Protein AF-A0A8D5ZDY0-F1 (afdb_monomer)

Nearest PDB structures (foldseek):
  2w2w-assembly8_H  TM=3.218E-01  e=2.249E+00  Homo sapiens
  2w2w-assembly11_K  TM=3.187E-01  e=2.382E+00  Homo sapiens
  5xqi-assembly1_A  TM=1.595E-01  e=3.984E-01  Homo sapiens
  3r74-assembly1_B  TM=1.429E-01  e=3.368E+00  Burkholderia lata

Sequence (171 aa):
MKVEICTTTSREVGVKNKKNEIIYLKNNTIRKTYSSLWCFETKFSIEGNTLKFKGLSLELPFNNEDLNLLKALYFVLGRSSNEVLEYNNKKAIIHIDTQVKLLKLKDKPQINFTRFCGNYGLLLPQYCISSGEFAIYGPREEQVREAYSSLKDLVDEVGKVLLKLKEEGIE

Solvent-accessible surface area (backbone atoms only — not comparable to full-atom values): 9289 Å² total; per-residue (Å²): 85,68,42,30,44,29,30,29,76,85,74,44,69,24,30,47,48,99,84,61,33,32,42,28,73,57,93,94,36,86,45,75,42,75,62,59,73,47,72,46,80,49,88,38,30,41,57,89,55,27,43,35,46,84,56,35,36,31,78,35,89,51,96,44,68,69,59,29,45,50,51,51,45,36,46,51,69,16,67,43,51,68,45,62,34,28,25,66,88,66,48,16,42,34,42,31,62,40,34,49,74,70,65,85,81,66,96,77,74,68,77,44,79,34,42,59,38,54,96,41,80,45,98,58,70,25,26,24,38,58,48,100,48,32,25,32,33,17,86,40,60,68,46,32,53,51,45,51,52,41,49,50,55,48,46,52,49,30,50,53,50,53,51,56,38,44,76,73,74,47,136

Foldseek 3Di:
DFWKWFQFPVRFIFTADPVCWTWGDDPNDTDTDNGTPDMDTAQWDDDPQWIDAPQKIFGQPDPDPSSSRVVVVCVLLQNDAQTWIAGNHNQKIKTFHHRLLPDDADPDFDWDFAQDEQPDGHPHTFIWTHDVGMIMTHNDNVSSVVVSVRSVVSNVRSVVVNVVSVVVVHD

pLDDT: mean 95.33, std 4.32, range [58.47, 98.62]

Radius of gyration: 16.96 Å; Cα contacts (8 Å, |Δi|>4): 334; chains: 1; bounding box: 40×24×46 Å

Secondary structure (DSSP, 8-state):
-EEEEEEETTS-EEEE-TTS-EEEEETTEEEEES-EEEEEEEEEEEETTEEEETTEEEE---SSHHHHHHHHHHHHTT---SEEEEETTTTEEEEE-S-GGG----SS---EEEEEETTEEEEEEEEEEE-SSEEEEESSHHHHHHHHHHHHHHHHHHHHHHHHHHHTT--

Structure (mmCIF, N/CA/C/O backbone):
data_AF-A0A8D5ZDY0-F1
#
_entry.id   AF-A0A8D5ZDY0-F1
#
loop_
_atom_site.group_PDB
_atom_site.id
_atom_site.type_symbol
_atom_site.label_atom_id
_atom_site.label_alt_id
_atom_site.label_comp_id
_atom_site.label_asym_id
_atom_site.label_entity_id
_atom_site.label_seq_id
_atom_site.pdbx_PDB_ins_code
_atom_site.Cartn_x
_atom_site.Cartn_y
_atom_site.Cartn_z
_atom_site.occupancy
_atom_site.B_iso_or_equiv
_atom_site.auth_seq_id
_atom_site.auth_comp_id
_atom_site.auth_asym_id
_atom_site.auth_atom_id
_atom_site.pdbx_PDB_model_num
ATOM 1 N N . MET A 1 1 ? 5.017 -5.906 13.355 1.00 92.31 1 MET A N 1
ATOM 2 C CA . MET A 1 1 ? 3.645 -6.096 13.884 1.00 92.31 1 MET A CA 1
ATOM 3 C C . MET A 1 1 ? 2.706 -6.279 12.707 1.00 92.31 1 MET A C 1
ATOM 5 O O . MET A 1 1 ? 2.844 -5.534 11.748 1.00 92.31 1 MET A O 1
ATOM 9 N N . LYS A 1 2 ? 1.801 -7.258 12.735 1.00 96.19 2 LYS A N 1
ATOM 10 C CA . LYS A 1 2 ? 0.767 -7.395 11.700 1.00 96.19 2 LYS A CA 1
ATOM 11 C C . LYS A 1 2 ? -0.286 -6.298 11.839 1.00 96.19 2 LYS A C 1
ATOM 13 O O . LYS A 1 2 ? -0.569 -5.872 12.954 1.00 96.19 2 LYS A O 1
ATOM 18 N N . VAL A 1 3 ? -0.812 -5.803 10.722 1.00 96.50 3 VAL A N 1
ATOM 19 C CA . VAL A 1 3 ? -1.868 -4.784 10.749 1.00 96.50 3 VAL A CA 1
ATOM 20 C C . VAL A 1 3 ? -3.206 -5.481 10.968 1.00 96.50 3 VAL A C 1
ATOM 22 O O . VAL A 1 3 ? -3.676 -6.213 10.095 1.00 96.50 3 VAL A O 1
ATOM 25 N N . GLU A 1 4 ? -3.801 -5.241 12.132 1.00 97.56 4 GLU A N 1
ATOM 26 C CA . GLU A 1 4 ? -5.127 -5.727 12.513 1.00 97.56 4 GLU A CA 1
ATOM 27 C C . GLU A 1 4 ? -6.122 -4.562 12.440 1.00 97.56 4 GLU A C 1
ATOM 29 O O . GLU A 1 4 ? -5.931 -3.524 13.082 1.00 97.56 4 GLU A O 1
ATOM 34 N N . ILE A 1 5 ? -7.158 -4.728 11.619 1.00 97.38 5 ILE A N 1
ATOM 35 C CA . ILE A 1 5 ? -8.228 -3.750 11.422 1.00 97.38 5 ILE A CA 1
ATOM 36 C C . ILE A 1 5 ? -9.386 -4.148 12.324 1.00 97.38 5 ILE A C 1
ATOM 38 O O . ILE A 1 5 ? -9.799 -5.305 12.331 1.00 97.38 5 ILE A O 1
ATOM 42 N N . CYS A 1 6 ? -9.906 -3.186 13.074 1.00 96.38 6 CYS A N 1
ATOM 43 C CA . CYS A 1 6 ? -10.968 -3.401 14.041 1.00 96.38 6 CYS A CA 1
ATOM 44 C C . CYS A 1 6 ? -12.127 -2.445 13.801 1.00 96.38 6 CYS A C 1
ATOM 46 O O . CYS A 1 6 ? -11.928 -1.290 13.427 1.00 96.38 6 CYS A O 1
ATOM 48 N N . THR A 1 7 ? -13.328 -2.907 14.121 1.00 95.50 7 THR A N 1
ATOM 49 C CA . THR A 1 7 ? -14.513 -2.060 14.239 1.00 95.50 7 THR A CA 1
ATOM 50 C C . THR A 1 7 ? -14.802 -1.837 15.709 1.00 95.50 7 THR A C 1
ATOM 52 O O . THR A 1 7 ? -14.925 -2.795 16.475 1.00 95.50 7 THR A O 1
ATOM 55 N N . THR A 1 8 ? -14.907 -0.581 16.12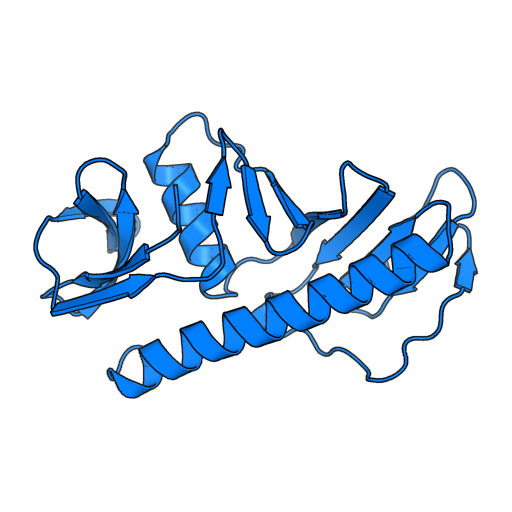6 1.00 94.44 8 THR A N 1
ATOM 56 C CA . THR A 1 8 ? -15.255 -0.233 17.506 1.00 94.44 8 THR A CA 1
ATOM 57 C C . THR A 1 8 ? -16.734 -0.504 17.790 1.00 94.44 8 THR A C 1
ATOM 59 O O . THR A 1 8 ? -17.553 -0.617 16.880 1.00 94.44 8 THR A O 1
ATOM 62 N N . THR A 1 9 ? -17.122 -0.544 19.065 1.00 91.62 9 THR A N 1
ATOM 63 C CA . THR A 1 9 ? -18.542 -0.627 19.470 1.00 91.62 9 THR A CA 1
ATOM 64 C C . THR A 1 9 ? -19.390 0.545 18.982 1.00 91.62 9 THR A C 1
ATOM 66 O O . THR A 1 9 ? -20.598 0.399 18.821 1.00 91.62 9 THR A O 1
ATOM 69 N N . SER A 1 10 ? -18.766 1.684 18.670 1.00 89.75 10 SER A N 1
ATOM 70 C CA . SER A 1 10 ? -19.418 2.825 18.024 1.00 89.75 10 SER A CA 1
ATOM 71 C C . SER A 1 10 ? -19.383 2.771 16.491 1.00 89.75 10 SER A C 1
ATOM 73 O O . SER A 1 10 ? -19.618 3.798 15.864 1.00 89.75 10 SER A O 1
ATOM 75 N N . ARG A 1 11 ? -19.078 1.606 15.900 1.00 90.56 11 ARG A N 1
ATOM 76 C CA . ARG A 1 11 ? -18.986 1.356 14.449 1.00 90.56 11 ARG A CA 1
ATOM 77 C C . ARG A 1 11 ? -17.955 2.208 13.701 1.00 90.56 11 ARG A C 1
ATOM 79 O O . ARG A 1 11 ? -18.095 2.450 12.510 1.00 90.56 11 ARG A O 1
ATOM 86 N N . GLU A 1 12 ? -16.899 2.632 14.386 1.00 93.81 12 GLU A N 1
ATOM 87 C CA . GLU A 1 12 ? -15.769 3.317 13.748 1.00 93.81 12 GLU A CA 1
ATOM 88 C C . GLU A 1 12 ? -14.713 2.288 13.336 1.00 93.81 12 GLU A C 1
ATOM 90 O O . GLU A 1 12 ? -14.444 1.349 14.090 1.00 93.81 12 GLU A O 1
ATOM 95 N N . VAL A 1 13 ? -14.069 2.484 12.186 1.00 96.06 13 VAL A N 1
ATOM 96 C CA . VAL A 1 13 ? -12.946 1.636 11.761 1.00 96.06 13 VAL A CA 1
ATOM 97 C C . VAL A 1 13 ? -11.644 2.175 12.341 1.00 96.06 13 VAL A C 1
ATOM 99 O O . VAL A 1 13 ? -11.323 3.357 12.210 1.00 96.06 13 VAL A O 1
ATOM 102 N N . GLY A 1 14 ? -10.876 1.290 12.963 1.00 97.25 14 GLY A N 1
ATOM 103 C CA . GLY A 1 14 ? -9.580 1.591 13.542 1.00 97.25 14 GLY A CA 1
ATOM 104 C C . GLY A 1 14 ? -8.546 0.510 13.272 1.00 97.25 14 GLY A C 1
ATOM 105 O O . GLY A 1 14 ? -8.820 -0.529 12.674 1.00 97.25 14 GLY A O 1
ATOM 106 N N . VAL A 1 15 ? -7.338 0.765 13.753 1.00 97.69 15 VAL A N 1
ATOM 107 C CA . VAL A 1 15 ? -6.198 -0.147 13.680 1.00 97.69 15 VAL A CA 1
ATOM 108 C C . VAL A 1 15 ? -5.692 -0.433 15.082 1.00 97.69 15 VAL A C 1
ATOM 110 O O . VAL A 1 15 ? -5.571 0.470 15.911 1.00 97.69 15 VAL A O 1
ATOM 113 N N . LYS A 1 1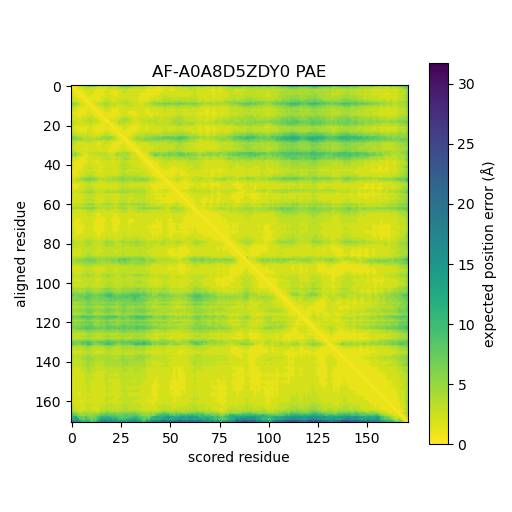6 ? -5.408 -1.698 15.362 1.00 97.19 16 LYS A N 1
ATOM 114 C CA . LYS A 1 16 ? -4.926 -2.117 16.674 1.00 97.19 16 LYS A CA 1
ATOM 115 C C . LYS A 1 16 ? -3.429 -1.852 16.813 1.00 97.19 16 LYS A C 1
ATOM 117 O O . LYS A 1 16 ? -2.643 -2.180 15.923 1.00 97.19 16 LYS A O 1
ATOM 122 N N . ASN A 1 17 ? -3.026 -1.262 17.933 1.00 95.12 17 ASN A N 1
ATOM 123 C CA . ASN A 1 17 ? -1.624 -1.044 18.275 1.00 95.12 17 ASN A CA 1
ATOM 124 C C . ASN A 1 17 ? -1.041 -2.233 19.069 1.00 95.12 17 ASN A C 1
ATOM 126 O O . ASN A 1 17 ? -1.743 -3.171 19.448 1.00 95.12 17 ASN A O 1
ATOM 130 N N . LYS A 1 18 ? 0.258 -2.169 19.393 1.00 92.62 18 LYS A N 1
ATOM 131 C CA . LYS A 1 18 ? 0.962 -3.209 20.175 1.00 92.62 18 LYS A CA 1
ATOM 132 C C . LYS A 1 18 ? 0.433 -3.390 21.605 1.00 92.62 18 LYS A C 1
ATOM 134 O O . LYS A 1 18 ? 0.724 -4.402 22.230 1.00 92.62 18 LYS A O 1
ATOM 139 N N . LYS A 1 19 ? -0.302 -2.406 22.132 1.00 93.81 19 LYS A N 1
ATOM 140 C CA . LYS A 1 19 ? -0.917 -2.417 23.469 1.00 93.81 19 LYS A CA 1
ATOM 141 C C . LYS A 1 19 ? -2.368 -2.912 23.443 1.00 93.81 19 LYS A C 1
ATOM 143 O O . LYS A 1 19 ? -3.051 -2.815 24.454 1.00 93.81 19 LYS A O 1
ATOM 148 N N . ASN A 1 20 ? -2.832 -3.447 22.310 1.00 93.62 20 ASN A N 1
ATOM 149 C CA . ASN A 1 20 ? -4.216 -3.865 22.073 1.00 93.62 20 ASN A CA 1
ATOM 150 C C . ASN A 1 20 ? -5.252 -2.725 22.120 1.00 93.62 20 ASN A C 1
ATOM 152 O O . ASN A 1 20 ? -6.446 -2.990 22.237 1.00 93.62 20 ASN A O 1
ATOM 156 N N . GLU A 1 21 ? -4.822 -1.469 21.983 1.00 96.69 21 GLU A N 1
ATOM 157 C CA . GLU A 1 21 ? -5.721 -0.330 21.792 1.00 96.69 21 GLU A CA 1
ATOM 158 C C . GLU A 1 21 ? -6.047 -0.168 20.309 1.00 96.69 21 GLU A C 1
ATOM 160 O O . GLU A 1 21 ? -5.170 -0.237 19.450 1.00 96.69 21 GLU A O 1
ATOM 165 N N . ILE A 1 22 ? -7.307 0.113 20.012 1.00 97.56 22 ILE A N 1
ATOM 166 C CA . ILE A 1 22 ? -7.799 0.455 18.684 1.00 97.56 22 ILE A CA 1
ATOM 167 C C . ILE A 1 22 ? -7.665 1.963 18.516 1.00 97.56 22 ILE A C 1
ATOM 169 O O . ILE A 1 22 ? -8.329 2.733 19.214 1.00 97.56 22 ILE A O 1
ATOM 173 N N . ILE A 1 23 ? -6.812 2.373 17.585 1.00 97.62 23 ILE A N 1
ATOM 174 C CA . ILE A 1 23 ? -6.603 3.763 17.189 1.00 97.62 23 ILE A CA 1
ATOM 175 C C . ILE A 1 23 ? -7.520 4.069 16.008 1.00 97.62 23 ILE A C 1
ATOM 177 O O . ILE A 1 23 ? -7.489 3.370 14.996 1.00 97.62 23 ILE A O 1
ATOM 181 N N . TYR A 1 24 ? -8.334 5.113 16.124 1.00 96.62 24 TYR A N 1
ATOM 182 C CA . TYR A 1 24 ? -9.263 5.533 15.075 1.00 96.62 24 TYR A CA 1
ATOM 183 C C . TYR A 1 24 ? -9.413 7.055 15.060 1.00 96.62 24 TYR A C 1
ATOM 185 O O . TYR A 1 24 ? -9.051 7.746 16.017 1.00 96.62 24 TYR A O 1
ATOM 193 N N . LEU A 1 25 ? -9.940 7.585 13.959 1.00 93.88 25 LEU A N 1
ATOM 194 C CA . LEU A 1 25 ? -10.279 8.999 13.836 1.00 93.88 25 LEU A CA 1
ATOM 195 C C . LEU A 1 25 ? -11.777 9.185 14.024 1.00 93.88 25 LEU A C 1
ATOM 197 O O . LEU A 1 25 ? -12.571 8.502 13.391 1.00 93.88 25 LEU A O 1
ATOM 201 N N . LYS A 1 26 ? -12.150 10.158 14.853 1.00 92.62 26 LYS A N 1
ATOM 202 C CA . LYS A 1 26 ? -13.531 10.620 14.991 1.00 92.62 26 LYS A CA 1
ATOM 203 C C . LYS A 1 26 ? -13.538 12.135 15.078 1.00 92.62 26 LYS A C 1
ATOM 205 O O . LYS A 1 26 ? -12.867 12.694 15.945 1.00 92.62 26 LYS A O 1
ATOM 210 N N . ASN A 1 27 ? -14.269 12.797 14.181 1.00 90.00 27 ASN A N 1
ATOM 211 C CA . ASN A 1 27 ? -14.312 14.262 14.079 1.00 90.00 27 ASN A CA 1
ATOM 212 C C . ASN A 1 27 ? -12.902 14.886 14.064 1.00 90.00 27 ASN A C 1
ATOM 214 O O . ASN A 1 27 ? -12.586 15.752 14.878 1.00 90.00 27 ASN A O 1
ATOM 218 N N . ASN A 1 28 ? -12.023 14.373 13.195 1.00 87.25 28 ASN A N 1
ATOM 219 C CA . ASN A 1 28 ? -10.621 14.799 13.051 1.00 87.25 28 ASN A CA 1
ATOM 220 C C . ASN A 1 28 ? -9.761 14.702 14.325 1.00 87.25 28 ASN A C 1
ATOM 222 O O . ASN A 1 28 ? -8.675 15.269 14.386 1.00 87.25 28 ASN A O 1
ATOM 226 N N . THR A 1 29 ? -10.220 13.967 15.337 1.00 94.00 29 THR A N 1
ATOM 227 C CA . THR A 1 29 ? -9.480 13.741 16.578 1.00 94.00 29 THR A CA 1
ATOM 228 C C . THR A 1 29 ? -9.087 12.275 16.678 1.00 94.00 29 THR A C 1
ATOM 230 O O . THR A 1 29 ? -9.917 11.389 16.457 1.00 94.00 29 THR A O 1
ATOM 233 N N . ILE A 1 30 ? -7.831 12.016 17.044 1.00 96.12 30 ILE A N 1
ATOM 234 C CA . ILE A 1 30 ? -7.351 10.661 17.328 1.00 96.12 30 ILE A CA 1
ATOM 235 C C . ILE A 1 30 ? -8.005 10.181 18.621 1.00 96.12 30 ILE A C 1
ATOM 237 O O . ILE A 1 30 ? -7.934 10.841 19.660 1.00 96.12 30 ILE A O 1
ATOM 241 N N . ARG A 1 31 ? -8.648 9.020 18.560 1.00 96.88 31 ARG A N 1
ATOM 242 C CA . ARG A 1 31 ? -9.264 8.353 19.703 1.00 96.88 31 ARG A CA 1
ATOM 243 C C . ARG A 1 31 ? -8.668 6.963 19.866 1.00 96.88 31 ARG A C 1
ATOM 245 O O . ARG A 1 31 ? -8.200 6.354 18.906 1.00 96.88 31 ARG A O 1
ATOM 252 N N . LYS A 1 32 ? -8.700 6.481 21.108 1.00 97.00 32 LYS A N 1
ATOM 253 C CA . LYS A 1 32 ? -8.250 5.144 21.493 1.00 97.00 32 LYS A CA 1
ATOM 254 C C . LYS A 1 32 ? -9.354 4.445 22.264 1.00 97.00 32 LYS A C 1
ATOM 256 O O . LYS A 1 32 ? -10.072 5.089 23.027 1.00 97.00 32 LYS A O 1
ATOM 261 N N . THR A 1 33 ? -9.504 3.147 22.057 1.00 96.75 33 THR A N 1
ATOM 262 C CA . THR A 1 33 ? -10.421 2.309 22.836 1.00 96.75 33 THR A CA 1
ATOM 263 C C . THR A 1 33 ? -9.921 0.873 22.875 1.00 96.75 33 THR A C 1
ATOM 265 O O . THR A 1 33 ? -9.198 0.452 21.981 1.00 96.75 33 THR A O 1
ATOM 268 N N . TYR A 1 34 ? -10.331 0.110 23.881 1.00 96.25 34 TYR A N 1
ATOM 269 C CA . TYR A 1 34 ? -10.122 -1.342 23.928 1.00 96.25 34 TYR A CA 1
ATOM 270 C C . TYR A 1 34 ? -11.347 -2.113 23.408 1.00 96.25 34 TYR A C 1
ATOM 272 O O . TYR A 1 34 ? -11.272 -3.312 23.153 1.00 96.25 34 TYR A O 1
ATOM 280 N N . SER A 1 35 ? -12.488 -1.436 23.242 1.00 93.81 35 SER A N 1
ATOM 281 C CA . SER A 1 35 ? -13.756 -2.064 22.869 1.00 93.81 35 SER A CA 1
ATOM 282 C C . SER A 1 35 ? -13.882 -2.219 21.352 1.00 93.81 35 SER A C 1
ATOM 284 O O . SER A 1 35 ? -14.060 -1.231 20.634 1.00 93.81 35 SER A O 1
ATOM 286 N N . SER A 1 36 ? -13.850 -3.465 20.879 1.00 94.06 36 SER A N 1
ATOM 287 C CA . SER A 1 36 ? -14.172 -3.855 19.501 1.00 94.06 36 SER A CA 1
ATOM 288 C C . SER A 1 36 ? -15.476 -4.645 19.442 1.00 94.06 36 SER A C 1
ATOM 290 O O . SER A 1 36 ? -15.833 -5.344 20.386 1.00 94.06 36 SER A O 1
ATOM 292 N N . LEU A 1 37 ? -16.173 -4.536 18.312 1.00 93.25 37 LEU A N 1
ATOM 293 C CA . LEU A 1 37 ? -17.164 -5.525 17.881 1.00 93.25 37 LEU A CA 1
ATOM 294 C C . LEU A 1 37 ? -16.466 -6.702 17.211 1.00 93.25 37 LEU A C 1
ATOM 296 O O . LEU A 1 37 ? -16.779 -7.855 17.479 1.00 93.25 37 LEU A O 1
ATOM 300 N N . TRP A 1 38 ? -15.511 -6.388 16.339 1.00 93.62 38 TRP A N 1
ATOM 301 C CA . TRP A 1 38 ? -14.808 -7.375 15.543 1.00 93.62 38 TRP A CA 1
ATOM 302 C C . TRP A 1 38 ? -13.445 -6.833 15.112 1.00 93.62 38 TRP A C 1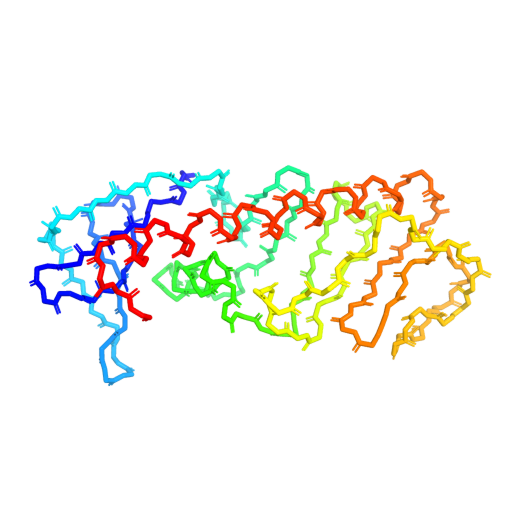
ATOM 304 O O . TRP A 1 38 ? -13.267 -5.617 14.977 1.00 93.62 38 TRP A O 1
ATOM 314 N N . CYS A 1 39 ? -12.500 -7.739 14.884 1.00 95.12 39 CYS A N 1
ATOM 315 C CA . CYS A 1 39 ? -11.185 -7.435 14.342 1.00 95.12 39 CYS A CA 1
ATOM 316 C C . CYS A 1 39 ? -10.731 -8.543 13.391 1.00 95.12 39 CYS A C 1
ATOM 318 O O . CYS A 1 39 ? -11.069 -9.712 13.580 1.00 95.12 39 CYS A O 1
ATOM 320 N N . PHE A 1 40 ? -9.901 -8.188 12.414 1.00 95.88 40 PHE A N 1
ATOM 321 C CA . PHE A 1 40 ? -9.225 -9.147 11.553 1.00 95.88 40 PHE A CA 1
ATOM 322 C C . PHE A 1 40 ? -7.814 -8.717 11.208 1.00 95.88 40 PHE A C 1
ATOM 324 O O . PHE A 1 40 ? -7.516 -7.541 10.996 1.00 95.88 40 PHE A O 1
ATOM 331 N N . GLU A 1 41 ? -6.952 -9.717 11.082 1.00 96.50 41 GLU A N 1
ATOM 332 C CA . GLU A 1 41 ? -5.604 -9.528 10.582 1.00 96.50 41 GLU A CA 1
ATOM 333 C C . GLU A 1 41 ? -5.609 -9.377 9.053 1.00 96.50 41 GLU A C 1
ATOM 335 O O . GLU A 1 41 ? -6.306 -10.094 8.326 1.00 96.50 41 GLU A O 1
ATOM 340 N N . THR A 1 42 ? -4.804 -8.437 8.565 1.00 96.88 42 THR A N 1
ATOM 341 C CA . THR A 1 42 ? -4.523 -8.247 7.140 1.00 96.88 42 THR A CA 1
ATOM 342 C C . THR A 1 42 ? -3.150 -8.813 6.791 1.00 96.88 42 THR A C 1
ATOM 344 O O . THR A 1 42 ? -2.307 -9.052 7.658 1.00 96.88 42 THR A O 1
ATOM 347 N N . LYS A 1 43 ? -2.851 -8.985 5.501 1.00 97.25 43 LYS A N 1
ATOM 348 C CA . LYS A 1 43 ? -1.504 -9.427 5.101 1.00 97.25 43 LYS A CA 1
ATOM 349 C C . LYS A 1 43 ? -0.409 -8.375 5.291 1.00 97.25 43 LYS A C 1
ATOM 351 O O . LYS A 1 43 ? 0.768 -8.728 5.186 1.00 97.25 43 LYS A O 1
ATOM 356 N N . PHE A 1 44 ? -0.769 -7.130 5.589 1.00 98.06 44 PHE A N 1
ATOM 357 C CA . PHE A 1 44 ? 0.180 -6.048 5.814 1.00 98.06 44 PHE A CA 1
ATOM 358 C C . PHE A 1 44 ? 0.897 -6.194 7.163 1.00 98.06 44 PHE A C 1
ATOM 360 O O . PHE A 1 44 ? 0.335 -6.667 8.155 1.00 98.06 44 PHE A O 1
ATOM 367 N N . SER A 1 45 ? 2.151 -5.757 7.221 1.00 97.50 45 SER A N 1
ATOM 368 C CA . SER A 1 45 ? 2.914 -5.648 8.467 1.00 97.50 45 SER A CA 1
ATOM 369 C C . SER A 1 45 ? 3.605 -4.298 8.577 1.00 97.50 45 SER A C 1
ATOM 371 O O . SER A 1 45 ? 3.946 -3.680 7.581 1.00 97.50 45 SER A O 1
ATOM 373 N N . ILE A 1 46 ? 3.823 -3.837 9.803 1.00 96.81 46 ILE A N 1
ATOM 374 C CA . ILE A 1 46 ? 4.619 -2.653 10.112 1.00 96.81 46 ILE A CA 1
ATOM 375 C C . ILE A 1 46 ? 5.923 -3.101 10.770 1.00 96.81 46 ILE A C 1
ATOM 377 O O . ILE A 1 46 ? 5.909 -3.817 11.781 1.00 96.81 46 ILE A O 1
ATOM 381 N N . GLU A 1 47 ? 7.038 -2.662 10.199 1.00 94.50 47 GLU A N 1
ATOM 382 C CA . GLU A 1 47 ? 8.404 -2.884 10.671 1.00 94.50 47 GLU A CA 1
ATOM 383 C C . GLU A 1 47 ? 9.102 -1.528 10.783 1.00 94.50 47 GLU A C 1
ATOM 385 O O . GLU A 1 47 ? 9.296 -0.839 9.783 1.00 94.50 47 GLU A O 1
ATOM 390 N N . GLY A 1 48 ? 9.430 -1.107 12.010 1.00 90.50 48 GLY A N 1
ATOM 391 C CA . GLY A 1 48 ? 9.890 0.261 12.261 1.00 90.50 48 GLY A CA 1
ATOM 392 C C . GLY A 1 48 ? 8.872 1.289 11.753 1.00 90.50 48 GLY A C 1
ATOM 393 O O . GLY A 1 48 ? 7.696 1.218 12.104 1.00 90.50 48 GLY A O 1
ATOM 394 N N . ASN A 1 49 ? 9.331 2.192 10.886 1.00 93.75 49 ASN A N 1
ATOM 395 C CA . ASN A 1 49 ? 8.527 3.231 10.234 1.00 93.75 49 ASN A CA 1
ATOM 396 C C . ASN A 1 49 ? 8.143 2.844 8.797 1.00 93.75 49 ASN A C 1
ATOM 398 O O . ASN A 1 49 ? 8.111 3.681 7.898 1.00 93.75 49 ASN A O 1
ATOM 402 N N . THR A 1 50 ? 7.905 1.560 8.535 1.00 97.12 50 THR A N 1
ATOM 403 C CA . THR A 1 50 ? 7.588 1.081 7.188 1.00 97.12 50 THR A CA 1
ATOM 404 C C . THR A 1 50 ? 6.433 0.094 7.213 1.00 97.12 50 THR A C 1
ATOM 406 O O . THR A 1 50 ? 6.473 -0.904 7.933 1.00 97.12 50 THR A O 1
ATOM 409 N N . LEU A 1 51 ? 5.421 0.347 6.386 1.00 98.12 51 LEU A N 1
ATOM 410 C CA . LEU A 1 51 ? 4.370 -0.612 6.063 1.00 98.12 51 LEU A CA 1
ATOM 411 C C . LEU A 1 51 ? 4.862 -1.528 4.935 1.00 98.12 51 LEU A C 1
ATOM 413 O O . LEU A 1 51 ? 5.355 -1.050 3.917 1.00 98.12 51 LEU A O 1
ATOM 417 N N . LYS A 1 52 ? 4.739 -2.840 5.113 1.00 98.25 52 LYS A N 1
ATOM 418 C CA . LYS A 1 52 ? 5.259 -3.887 4.231 1.00 98.25 52 LYS A CA 1
ATOM 419 C C . LYS A 1 52 ? 4.127 -4.753 3.679 1.00 98.25 52 LYS A C 1
ATOM 421 O O . LYS A 1 52 ? 3.207 -5.127 4.410 1.00 98.25 52 LYS A O 1
ATOM 426 N N . PHE A 1 53 ? 4.237 -5.123 2.404 1.00 98.06 53 PHE A N 1
ATOM 427 C CA . PHE A 1 53 ? 3.362 -6.094 1.740 1.00 98.06 53 PHE A CA 1
ATOM 428 C C . PHE A 1 53 ? 4.062 -6.731 0.531 1.00 98.06 53 PHE A C 1
ATOM 430 O O . PHE A 1 53 ? 4.391 -6.025 -0.411 1.00 98.06 53 PHE A O 1
ATOM 437 N N . LYS A 1 54 ? 4.285 -8.055 0.529 1.00 94.38 54 LYS A N 1
ATOM 438 C CA . LYS A 1 54 ? 4.866 -8.818 -0.607 1.00 94.38 54 LYS A CA 1
ATOM 439 C C . LYS A 1 54 ? 6.006 -8.093 -1.364 1.00 94.38 54 LYS A C 1
ATOM 441 O O . LYS A 1 54 ? 5.954 -7.908 -2.580 1.00 94.38 54 LYS A O 1
ATOM 446 N N . GLY A 1 55 ? 7.029 -7.653 -0.630 1.00 95.81 55 GLY A N 1
ATOM 447 C CA . GLY A 1 55 ? 8.196 -6.946 -1.180 1.00 95.81 55 GLY A CA 1
ATOM 448 C C . GLY A 1 55 ? 8.001 -5.443 -1.414 1.00 95.81 55 GLY A C 1
ATOM 449 O O . GLY A 1 55 ? 8.984 -4.740 -1.629 1.00 95.81 55 GLY A O 1
ATOM 450 N N . LEU A 1 56 ? 6.773 -4.930 -1.319 1.00 98.25 56 LEU A N 1
ATOM 451 C CA . LEU A 1 56 ? 6.476 -3.500 -1.309 1.00 98.25 56 LEU A CA 1
ATOM 452 C C . LEU A 1 56 ? 6.696 -2.915 0.084 1.00 98.25 56 LEU A C 1
ATOM 454 O O . LEU A 1 56 ? 6.330 -3.524 1.094 1.00 98.25 56 LEU A O 1
ATOM 458 N N . SER A 1 57 ? 7.260 -1.713 0.122 1.00 98.12 57 SER A N 1
ATOM 459 C CA . SER A 1 57 ? 7.364 -0.877 1.314 1.00 98.12 57 SER A CA 1
ATOM 460 C C . SER A 1 57 ? 6.793 0.506 1.073 1.00 98.12 57 SER A C 1
ATOM 462 O O . SER A 1 57 ? 7.098 1.122 0.058 1.00 98.12 57 SER A O 1
ATOM 464 N N . LEU A 1 58 ? 6.049 0.999 2.056 1.00 98.06 58 LEU A N 1
ATOM 465 C CA . LEU A 1 58 ? 5.621 2.384 2.177 1.00 98.06 58 LEU A CA 1
ATOM 466 C C . LEU A 1 58 ? 6.227 2.989 3.442 1.00 98.06 58 LEU A C 1
ATOM 468 O O . LEU A 1 58 ? 6.082 2.424 4.529 1.00 98.06 58 LEU A O 1
ATOM 472 N N . GLU A 1 59 ? 6.867 4.146 3.317 1.00 97.12 59 GLU A N 1
ATOM 473 C CA . GLU A 1 59 ? 7.360 4.895 4.469 1.00 97.12 59 GLU A CA 1
ATOM 474 C C . GLU A 1 59 ? 6.199 5.506 5.272 1.00 97.12 59 GLU A C 1
ATOM 476 O O . GLU A 1 59 ? 5.243 6.070 4.729 1.00 97.12 59 GLU A O 1
ATOM 481 N N . LEU A 1 60 ? 6.295 5.384 6.593 1.00 96.81 60 LEU A N 1
ATOM 482 C CA . LEU A 1 60 ? 5.391 5.971 7.569 1.00 96.81 60 LEU A CA 1
ATOM 483 C C . LEU A 1 60 ? 6.146 7.133 8.241 1.00 96.81 60 LEU A C 1
ATOM 485 O O . LEU A 1 60 ? 6.921 6.907 9.170 1.00 96.81 60 LEU A O 1
ATOM 489 N N . PRO A 1 61 ? 5.993 8.369 7.732 1.00 94.88 61 PRO A N 1
ATOM 490 C CA . PRO A 1 61 ? 6.960 9.443 7.958 1.00 94.88 61 PRO A CA 1
ATOM 491 C C . PRO A 1 61 ? 6.768 10.176 9.291 1.00 94.88 61 PRO A C 1
ATOM 493 O O . PRO A 1 61 ? 7.502 11.115 9.593 1.00 94.88 61 PRO A O 1
ATOM 496 N N . PHE A 1 62 ? 5.754 9.824 10.082 1.00 94.19 62 PHE A N 1
ATOM 497 C CA . PHE A 1 62 ? 5.455 10.555 11.303 1.00 94.19 62 PHE A CA 1
ATOM 498 C C . PHE A 1 62 ? 6.328 10.054 12.454 1.00 94.19 62 PHE A C 1
ATOM 500 O O . PHE A 1 62 ? 6.504 8.858 12.657 1.00 94.19 62 PHE A O 1
ATOM 507 N N . ASN A 1 63 ? 6.803 10.977 13.289 1.00 92.06 63 ASN A N 1
ATOM 508 C CA . ASN A 1 63 ? 7.464 10.621 14.552 1.00 92.06 63 ASN A CA 1
ATOM 509 C C . ASN A 1 63 ? 6.477 10.054 15.592 1.00 92.06 63 ASN A C 1
ATOM 511 O O . ASN A 1 63 ? 6.884 9.526 16.622 1.00 92.06 63 ASN A O 1
ATOM 515 N N . ASN A 1 64 ? 5.172 10.194 15.344 1.00 94.19 64 ASN A N 1
ATOM 516 C CA . ASN A 1 64 ? 4.107 9.721 16.215 1.00 94.19 64 ASN A CA 1
ATOM 517 C C . ASN A 1 64 ? 3.582 8.359 15.726 1.00 94.19 64 ASN A C 1
ATOM 519 O O . ASN A 1 64 ? 3.095 8.244 14.599 1.00 94.19 64 ASN A O 1
ATOM 523 N N . GLU A 1 65 ? 3.646 7.344 16.594 1.00 93.25 65 GLU A N 1
ATOM 524 C CA . GLU A 1 65 ? 3.212 5.974 16.282 1.00 93.25 65 GLU A CA 1
ATOM 525 C C . GLU A 1 65 ? 1.720 5.897 15.917 1.00 93.25 65 GLU A C 1
ATOM 527 O O . GLU A 1 65 ? 1.370 5.210 14.961 1.00 93.25 65 GLU A O 1
ATOM 532 N N . ASP A 1 66 ? 0.844 6.642 16.601 1.00 95.06 66 ASP A N 1
ATOM 533 C CA . ASP A 1 66 ? -0.594 6.647 16.304 1.00 95.06 66 ASP A CA 1
ATOM 534 C C . ASP A 1 66 ? -0.877 7.234 14.913 1.00 95.06 66 ASP A C 1
ATOM 536 O O . ASP A 1 66 ? -1.715 6.709 14.182 1.00 95.06 66 ASP A O 1
ATOM 540 N N . LEU A 1 67 ? -0.158 8.290 14.509 1.00 95.56 67 LEU A N 1
ATOM 541 C CA . LEU A 1 67 ? -0.277 8.859 13.160 1.00 95.56 67 LEU A CA 1
ATOM 542 C C . LEU A 1 67 ? 0.218 7.887 12.085 1.00 95.56 67 LEU A C 1
ATOM 544 O O . LEU A 1 67 ? -0.419 7.760 11.041 1.00 95.56 67 LEU A O 1
ATOM 548 N N . ASN A 1 68 ? 1.312 7.166 12.339 1.00 96.31 68 ASN A N 1
ATOM 549 C CA . ASN A 1 68 ? 1.796 6.126 11.429 1.00 96.31 68 ASN A CA 1
ATOM 550 C C . ASN A 1 68 ? 0.804 4.969 11.298 1.00 96.31 68 ASN A C 1
ATOM 552 O O . ASN A 1 68 ? 0.567 4.486 10.190 1.00 96.31 68 ASN A O 1
ATOM 556 N N . LEU A 1 69 ? 0.185 4.556 12.405 1.00 96.75 69 LEU A N 1
ATOM 557 C CA . LEU A 1 69 ? -0.872 3.550 12.398 1.00 96.75 69 LEU A CA 1
ATOM 558 C C . LEU A 1 69 ? -2.092 4.036 11.610 1.00 96.75 69 LEU A C 1
ATOM 560 O O . LEU A 1 69 ? -2.602 3.298 10.771 1.00 96.75 69 LEU A O 1
ATOM 564 N N . LEU A 1 70 ? -2.523 5.284 11.800 1.00 96.62 70 LEU A N 1
ATOM 565 C CA . LEU A 1 70 ? -3.617 5.867 11.022 1.00 96.62 70 LEU A CA 1
ATOM 566 C C . LEU A 1 70 ? -3.273 5.982 9.532 1.00 96.62 70 LEU A C 1
ATOM 568 O O . LEU A 1 70 ? -4.116 5.662 8.699 1.00 96.62 70 LEU A O 1
ATOM 572 N N . LYS A 1 71 ? -2.040 6.356 9.166 1.00 96.62 71 LYS A N 1
ATOM 573 C CA . LYS A 1 71 ? -1.599 6.317 7.762 1.00 96.62 71 LYS A CA 1
ATOM 574 C C . LYS A 1 71 ? -1.688 4.898 7.199 1.00 96.62 71 LYS A C 1
ATOM 576 O O . LYS A 1 71 ? -2.244 4.709 6.119 1.00 96.62 71 LYS A O 1
ATOM 581 N N . ALA A 1 72 ? -1.199 3.902 7.939 1.00 97.69 72 ALA A N 1
ATOM 582 C CA . ALA A 1 72 ? -1.292 2.503 7.531 1.00 97.69 72 ALA A CA 1
ATOM 583 C C . ALA A 1 72 ? -2.751 2.053 7.366 1.00 97.69 72 ALA A C 1
ATOM 585 O O . ALA A 1 72 ? -3.082 1.431 6.361 1.00 97.69 72 ALA A O 1
ATOM 586 N N . LEU A 1 73 ? -3.637 2.427 8.294 1.00 97.38 73 LEU A N 1
ATOM 587 C CA . LEU A 1 73 ? -5.075 2.183 8.195 1.00 97.38 73 LEU A CA 1
ATOM 588 C C . LEU A 1 73 ? -5.647 2.772 6.899 1.00 97.38 73 LEU A C 1
ATOM 590 O O . LEU A 1 73 ? -6.276 2.057 6.128 1.00 97.38 73 LEU A O 1
ATOM 594 N N . TYR A 1 74 ? -5.399 4.052 6.620 1.00 96.56 74 TYR A N 1
ATOM 595 C CA . TYR A 1 74 ? -5.910 4.715 5.416 1.00 96.56 74 TYR A CA 1
ATOM 596 C C . TYR A 1 74 ? -5.398 4.069 4.128 1.00 96.56 74 TYR A C 1
ATOM 598 O O . TYR A 1 74 ? -6.158 3.943 3.166 1.00 96.56 74 TYR A O 1
ATOM 606 N N . PHE A 1 75 ? -4.141 3.627 4.123 1.00 97.94 75 PHE A N 1
ATOM 607 C CA . PHE A 1 75 ? -3.559 2.904 3.000 1.00 97.94 75 PHE A CA 1
ATOM 608 C C . PHE A 1 75 ? -4.216 1.536 2.788 1.00 97.94 75 PHE A C 1
ATOM 610 O O . PHE A 1 75 ? -4.612 1.201 1.675 1.00 97.94 75 PHE A O 1
ATOM 617 N N . VAL A 1 76 ? -4.413 0.770 3.863 1.00 97.44 76 VAL A N 1
ATOM 618 C CA . VAL A 1 76 ? -5.046 -0.559 3.828 1.00 97.44 76 VAL A CA 1
ATOM 619 C C . VAL A 1 76 ? -6.535 -0.485 3.463 1.00 97.44 76 VAL A C 1
ATOM 621 O O . VAL A 1 76 ? -7.048 -1.377 2.795 1.00 97.44 76 VAL A O 1
ATOM 624 N N . LEU A 1 77 ? -7.218 0.608 3.816 1.00 96.56 77 LEU A N 1
ATOM 625 C CA . LEU A 1 77 ? -8.573 0.930 3.341 1.00 96.56 77 LEU A CA 1
ATOM 626 C C . LEU A 1 77 ? -8.595 1.474 1.900 1.00 96.56 77 LEU A C 1
ATOM 628 O O . LEU A 1 77 ? -9.648 1.852 1.383 1.00 96.56 77 LEU A O 1
ATOM 632 N N . GLY A 1 78 ? -7.430 1.592 1.267 1.00 96.62 78 GLY A N 1
ATOM 633 C CA . GLY A 1 78 ? -7.249 2.124 -0.073 1.00 96.62 78 GLY A CA 1
ATOM 634 C C . GLY A 1 78 ? -7.694 3.572 -0.255 1.00 96.62 78 GLY A C 1
ATOM 635 O O . GLY A 1 78 ? -8.019 3.961 -1.372 1.00 96.62 78 GLY A O 1
ATOM 636 N N . ARG A 1 79 ? -7.744 4.361 0.826 1.00 95.75 79 ARG A N 1
ATOM 637 C CA . ARG A 1 79 ? -8.164 5.774 0.834 1.00 95.75 79 ARG A CA 1
ATOM 638 C C . ARG A 1 79 ? -6.996 6.742 0.597 1.00 95.75 79 ARG A C 1
ATOM 640 O O . ARG A 1 79 ? -7.239 7.911 0.316 1.00 95.75 79 ARG A O 1
ATOM 647 N N . SER A 1 80 ? -5.752 6.276 0.710 1.00 93.50 80 SER A N 1
ATOM 648 C CA . SER A 1 80 ? -4.539 7.065 0.459 1.00 93.50 80 SER A CA 1
ATOM 649 C C . SER A 1 80 ? -4.287 7.291 -1.034 1.00 93.50 80 SER A C 1
ATOM 651 O O . SER A 1 80 ? -4.450 6.361 -1.825 1.00 93.50 80 SER A O 1
ATOM 653 N N . SER A 1 81 ? -3.814 8.485 -1.389 1.00 94.69 81 SER A N 1
ATOM 654 C CA . SER A 1 81 ? -3.407 8.896 -2.741 1.00 94.69 81 SER A CA 1
ATOM 655 C C . SER A 1 81 ? -2.051 9.602 -2.706 1.00 94.69 81 SER A C 1
ATOM 657 O O . SER A 1 81 ? -1.660 10.100 -1.650 1.00 94.69 81 SER A O 1
ATOM 659 N N . ASN A 1 82 ? -1.386 9.726 -3.856 1.00 95.94 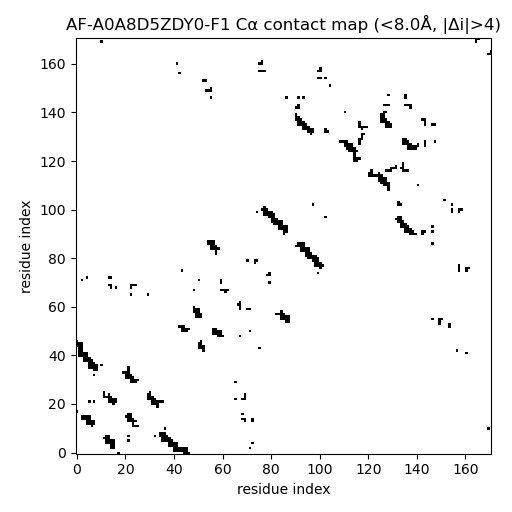82 ASN A N 1
ATOM 660 C CA . ASN A 1 82 ? -0.034 10.290 -3.988 1.00 95.94 82 ASN A CA 1
ATOM 661 C C . ASN A 1 82 ? 1.000 9.543 -3.133 1.00 95.94 82 ASN A C 1
ATOM 663 O O . ASN A 1 82 ? 1.837 10.149 -2.464 1.00 95.94 82 ASN A O 1
ATOM 667 N N . GLU A 1 83 ? 0.908 8.216 -3.116 1.00 97.44 83 GLU A N 1
ATOM 668 C CA . GLU A 1 83 ? 1.809 7.373 -2.335 1.00 97.44 83 GLU A CA 1
ATOM 669 C C . GLU A 1 83 ? 2.966 6.872 -3.196 1.00 97.44 83 GLU A C 1
ATOM 671 O O . GLU A 1 83 ? 2.800 6.551 -4.375 1.00 97.44 83 GLU A O 1
ATOM 676 N N . VAL A 1 84 ? 4.140 6.760 -2.576 1.00 97.81 84 VAL A N 1
ATOM 677 C CA . VAL A 1 84 ? 5.339 6.204 -3.204 1.00 97.81 84 VAL A CA 1
ATOM 678 C C . VAL A 1 84 ? 5.697 4.907 -2.499 1.00 97.81 84 VAL A C 1
ATOM 680 O O . VAL A 1 84 ? 5.973 4.896 -1.299 1.00 97.81 84 VAL A O 1
ATOM 683 N N . LEU A 1 85 ? 5.692 3.809 -3.249 1.00 98.19 85 LEU A N 1
ATOM 684 C CA . LEU A 1 85 ? 6.115 2.500 -2.774 1.00 98.19 85 LEU A CA 1
ATOM 685 C C . LEU A 1 85 ? 7.467 2.134 -3.369 1.00 98.19 85 LEU A C 1
ATOM 687 O O . LEU A 1 85 ? 7.766 2.397 -4.535 1.00 98.19 85 LEU A O 1
ATOM 691 N N . GLU A 1 86 ? 8.256 1.429 -2.577 1.00 98.19 86 GLU A N 1
ATOM 692 C CA . GLU A 1 86 ? 9.497 0.813 -3.022 1.00 98.19 86 GLU A CA 1
ATOM 693 C C . GLU A 1 86 ? 9.309 -0.691 -3.132 1.00 98.19 86 GLU A C 1
ATOM 695 O O . GLU A 1 86 ? 8.828 -1.323 -2.192 1.00 98.19 86 GLU A O 1
ATOM 700 N N . TYR A 1 87 ? 9.749 -1.281 -4.239 1.00 98.31 87 TYR A N 1
ATOM 701 C CA . TYR A 1 87 ? 9.815 -2.729 -4.389 1.00 98.31 87 TYR A CA 1
ATOM 702 C C . TYR A 1 87 ? 11.223 -3.241 -4.070 1.00 98.31 87 TYR A C 1
ATOM 704 O O . TYR A 1 87 ? 12.206 -2.780 -4.659 1.00 98.31 87 TYR A O 1
ATOM 712 N N . ASN A 1 88 ? 11.315 -4.206 -3.150 1.00 95.50 88 ASN A N 1
ATOM 713 C CA . ASN A 1 88 ? 12.520 -4.957 -2.789 1.00 95.50 88 ASN A CA 1
ATOM 714 C C . ASN A 1 88 ? 13.777 -4.078 -2.642 1.00 95.50 88 ASN A C 1
ATOM 716 O O . ASN A 1 88 ? 14.787 -4.316 -3.306 1.00 95.50 88 ASN A O 1
ATOM 720 N N . ASN A 1 89 ? 13.707 -3.076 -1.756 1.00 91.25 89 ASN A N 1
ATOM 721 C CA . ASN A 1 89 ? 14.772 -2.101 -1.480 1.00 91.25 89 ASN A CA 1
ATOM 722 C C . ASN A 1 89 ? 15.157 -1.272 -2.720 1.00 91.25 89 ASN A C 1
ATOM 724 O O . ASN A 1 89 ? 16.304 -1.300 -3.165 1.00 91.25 89 ASN A O 1
ATOM 728 N N . LYS A 1 90 ? 14.189 -0.532 -3.279 1.00 92.38 90 LYS A N 1
ATOM 729 C CA . LYS A 1 90 ? 14.368 0.390 -4.423 1.00 92.38 90 LYS A CA 1
ATOM 730 C C . LYS A 1 90 ? 14.806 -0.266 -5.738 1.00 92.38 90 LYS A C 1
ATOM 732 O O . LYS A 1 90 ? 15.317 0.417 -6.624 1.00 92.38 90 LYS A O 1
ATOM 737 N N . LYS A 1 91 ? 14.573 -1.572 -5.915 1.00 95.69 91 LYS A N 1
ATOM 738 C CA . LYS A 1 91 ? 14.739 -2.231 -7.225 1.00 95.69 91 LYS A CA 1
ATOM 739 C C . LYS A 1 91 ? 13.745 -1.698 -8.256 1.00 95.69 91 LYS A C 1
ATOM 741 O O . LYS A 1 91 ? 14.062 -1.635 -9.436 1.00 95.69 91 LYS A O 1
ATOM 746 N N . ALA A 1 92 ? 12.563 -1.293 -7.810 1.00 98.12 92 ALA A N 1
ATOM 747 C CA . ALA A 1 92 ? 11.645 -0.474 -8.585 1.00 98.12 92 ALA A CA 1
ATOM 748 C C . ALA A 1 92 ? 10.934 0.507 -7.651 1.00 98.12 92 ALA A C 1
ATOM 750 O O . ALA A 1 92 ? 10.810 0.254 -6.449 1.00 98.12 92 ALA A O 1
ATOM 751 N N . ILE A 1 93 ? 10.476 1.617 -8.216 1.00 98.31 93 ILE A N 1
ATOM 752 C CA . ILE A 1 93 ? 9.668 2.623 -7.534 1.00 98.31 93 ILE A CA 1
ATOM 753 C C . ILE A 1 93 ? 8.283 2.611 -8.161 1.00 98.31 93 ILE A C 1
ATOM 755 O O . ILE A 1 93 ? 8.159 2.528 -9.382 1.00 98.31 93 ILE A O 1
ATOM 759 N N . ILE A 1 94 ? 7.258 2.683 -7.321 1.00 98.50 94 ILE A N 1
ATOM 760 C CA . ILE A 1 94 ? 5.857 2.757 -7.717 1.00 98.50 94 ILE A CA 1
ATOM 761 C C . ILE A 1 94 ? 5.304 4.067 -7.177 1.00 98.50 94 ILE A C 1
ATOM 763 O O . ILE A 1 94 ? 5.283 4.273 -5.969 1.00 98.50 94 ILE A O 1
ATOM 767 N N . HIS A 1 95 ? 4.820 4.924 -8.058 1.00 98.19 95 HIS A N 1
ATOM 768 C CA . HIS A 1 95 ? 4.002 6.073 -7.698 1.00 98.19 95 HIS A CA 1
ATOM 769 C C . HIS A 1 95 ? 2.538 5.742 -7.925 1.00 98.19 95 HIS A C 1
ATOM 771 O O . HIS A 1 95 ? 2.193 5.176 -8.962 1.00 98.19 95 HIS A O 1
ATOM 777 N N . ILE A 1 96 ? 1.694 6.092 -6.963 1.00 97.56 96 ILE A N 1
ATOM 778 C CA . ILE A 1 96 ? 0.246 5.911 -7.003 1.00 97.56 96 ILE A CA 1
ATOM 779 C C . ILE A 1 96 ? -0.392 7.293 -6.858 1.00 97.56 96 ILE A C 1
ATOM 781 O O . ILE A 1 96 ? -0.417 7.844 -5.760 1.00 97.56 96 ILE A O 1
ATOM 785 N N . ASP A 1 97 ? -0.930 7.831 -7.950 1.00 96.06 97 ASP A N 1
ATOM 786 C CA . ASP A 1 97 ? -1.473 9.197 -8.012 1.00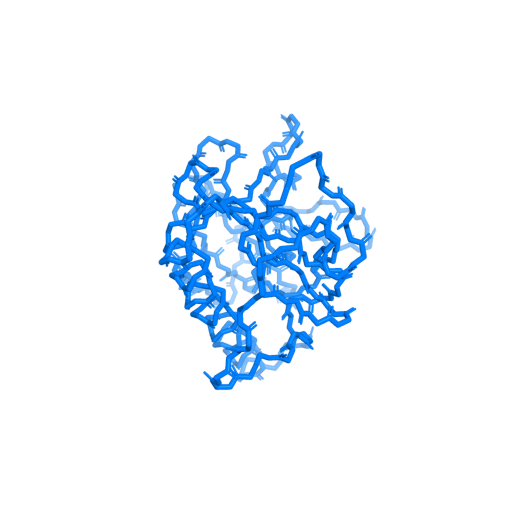 96.06 97 ASP A CA 1
ATOM 787 C C . ASP A 1 97 ? -2.910 9.271 -7.480 1.00 96.06 97 ASP A C 1
ATOM 789 O O . ASP A 1 97 ? -3.347 10.278 -6.926 1.00 96.06 97 ASP A O 1
ATOM 793 N N . THR A 1 98 ? -3.659 8.178 -7.618 1.00 96.50 98 THR A N 1
ATOM 794 C CA . THR A 1 98 ? -5.059 8.075 -7.182 1.00 96.50 98 THR A CA 1
ATOM 795 C C . THR A 1 98 ? -5.205 7.292 -5.876 1.00 96.50 98 THR A C 1
ATOM 797 O O . THR A 1 98 ? -4.236 6.815 -5.296 1.00 96.50 98 THR A O 1
ATOM 800 N N . GLN A 1 99 ? -6.432 7.142 -5.384 1.00 97.56 99 GLN A N 1
ATOM 801 C CA . GLN A 1 99 ? -6.713 6.244 -4.268 1.00 97.56 99 GLN A CA 1
ATOM 802 C C . GLN A 1 99 ? -6.440 4.789 -4.665 1.00 97.56 99 GLN A C 1
ATOM 804 O O . GLN A 1 99 ? -6.926 4.341 -5.701 1.00 97.56 99 GLN A O 1
ATOM 809 N N . VAL A 1 100 ? -5.733 4.023 -3.828 1.00 96.44 100 VAL A N 1
ATOM 810 C CA . VAL A 1 100 ? -5.367 2.619 -4.131 1.00 96.44 100 VAL A CA 1
ATOM 811 C C . VAL A 1 100 ? -6.586 1.775 -4.526 1.00 96.44 100 VAL A C 1
ATOM 813 O O . VAL A 1 100 ? -6.507 0.989 -5.466 1.00 96.44 100 VAL A O 1
ATOM 816 N N . LYS A 1 101 ? -7.739 1.977 -3.871 1.00 95.38 101 LYS A N 1
ATOM 817 C CA . LYS A 1 101 ? -8.984 1.250 -4.187 1.00 95.38 101 LYS A CA 1
ATOM 818 C C . LYS A 1 101 ? -9.569 1.562 -5.574 1.00 95.38 101 LYS A C 1
ATOM 820 O O . LYS A 1 101 ? -10.480 0.871 -6.013 1.00 95.38 101 LYS A O 1
ATOM 825 N N . LEU A 1 102 ? -9.105 2.630 -6.223 1.00 96.19 102 LEU A N 1
ATOM 826 C CA . LEU A 1 102 ? -9.556 3.085 -7.539 1.00 96.19 102 LEU A CA 1
ATOM 827 C C . LEU A 1 102 ? -8.593 2.693 -8.667 1.00 96.19 102 LEU A C 1
ATOM 829 O O . LEU A 1 102 ? -8.903 2.969 -9.823 1.00 96.19 102 LEU A O 1
ATOM 833 N N . LEU A 1 103 ? -7.454 2.065 -8.350 1.00 95.69 103 LEU A N 1
ATOM 834 C CA . LEU A 1 103 ? -6.458 1.673 -9.344 1.00 95.69 103 LEU A CA 1
ATOM 835 C C . LEU A 1 103 ? -7.014 0.660 -10.345 1.00 95.69 103 LEU A C 1
ATOM 837 O O . LEU A 1 103 ? -7.506 -0.408 -9.975 1.00 95.69 103 LEU A O 1
ATOM 841 N N . LYS A 1 104 ? -6.847 0.957 -11.633 1.00 92.25 104 LYS A N 1
ATOM 842 C CA . LYS A 1 104 ? -7.215 0.071 -12.739 1.00 92.25 104 LYS A CA 1
ATOM 843 C C . LYS A 1 104 ? -5.970 -0.560 -13.343 1.00 92.25 104 LYS A C 1
ATOM 845 O O . LYS A 1 104 ? -5.248 0.038 -14.144 1.00 92.25 104 LYS A O 1
ATOM 850 N N . LEU A 1 105 ? -5.728 -1.814 -12.977 1.00 95.19 105 LEU A N 1
ATOM 851 C CA . LEU A 1 105 ? -4.586 -2.587 -13.455 1.00 95.19 105 LEU A CA 1
ATOM 852 C C . LEU A 1 105 ? -4.999 -3.466 -14.643 1.00 95.19 105 LEU A C 1
ATOM 854 O O . LEU A 1 105 ? -5.990 -4.184 -14.589 1.00 95.19 105 LEU A O 1
ATOM 858 N N . LYS A 1 106 ? -4.229 -3.409 -15.734 1.00 93.12 106 LYS A N 1
ATOM 859 C CA . LYS A 1 106 ? -4.413 -4.255 -16.920 1.00 93.12 106 LYS A CA 1
ATOM 860 C C . LYS A 1 106 ? -3.816 -5.642 -16.691 1.00 93.12 106 LYS A C 1
ATOM 862 O O . LYS A 1 106 ? -2.783 -5.793 -16.040 1.00 93.12 106 LYS A O 1
ATOM 867 N N . ASP A 1 107 ? -4.378 -6.665 -17.325 1.00 90.56 107 ASP A N 1
ATOM 868 C CA . ASP A 1 107 ? -3.812 -8.019 -17.262 1.00 90.56 107 ASP A CA 1
ATOM 869 C C . ASP A 1 107 ? -2.388 -8.075 -17.812 1.00 90.56 107 ASP A C 1
ATOM 871 O O . ASP A 1 107 ? -1.486 -8.597 -17.155 1.00 90.56 107 ASP A O 1
ATOM 875 N N . LYS A 1 108 ? -2.177 -7.450 -18.974 1.00 91.81 108 L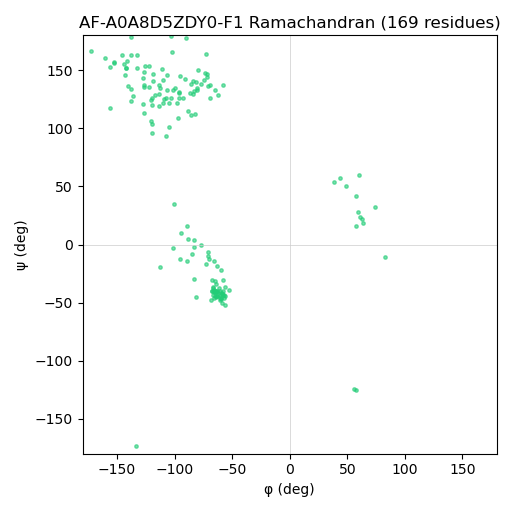YS A N 1
ATOM 876 C CA . LYS A 1 108 ? -0.890 -7.378 -19.666 1.00 91.81 108 LYS A CA 1
ATOM 877 C C . LYS A 1 108 ? -0.464 -5.914 -19.818 1.00 91.81 108 LYS A C 1
ATOM 879 O O . LYS A 1 108 ? -0.934 -5.245 -20.740 1.00 91.81 108 LYS A O 1
ATOM 884 N N . PRO A 1 109 ? 0.378 -5.382 -18.917 1.00 94.62 109 PRO A N 1
ATOM 885 C CA . PRO A 1 109 ? 0.923 -4.043 -19.077 1.00 94.62 109 PRO A CA 1
ATOM 886 C C . PRO A 1 109 ? 1.955 -4.021 -20.210 1.00 94.62 109 PRO A C 1
ATOM 888 O O . PRO A 1 109 ? 2.697 -4.984 -20.410 1.00 94.62 109 PRO A O 1
ATOM 891 N N . GLN A 1 110 ? 2.032 -2.902 -20.922 1.00 95.38 110 GLN A N 1
ATOM 892 C CA . GLN A 1 110 ? 3.157 -2.625 -21.809 1.00 95.38 110 GLN A CA 1
ATOM 893 C C . GLN A 1 110 ? 4.328 -2.109 -20.971 1.00 95.38 110 GLN A C 1
ATOM 895 O O . GLN A 1 110 ? 4.127 -1.243 -20.119 1.00 95.38 110 GLN A O 1
ATOM 900 N N . ILE A 1 111 ? 5.529 -2.629 -21.228 1.00 97.44 111 ILE A N 1
ATOM 901 C CA . ILE A 1 111 ? 6.762 -2.137 -20.612 1.00 97.44 111 ILE A CA 1
ATOM 902 C C . ILE A 1 111 ? 7.555 -1.376 -21.668 1.00 97.44 111 ILE A C 1
ATOM 904 O O . ILE A 1 111 ? 7.824 -1.912 -22.740 1.00 97.44 111 ILE A O 1
ATOM 908 N N . ASN A 1 112 ? 7.926 -0.138 -21.362 1.00 97.19 112 ASN A N 1
ATOM 909 C CA . ASN A 1 112 ? 8.714 0.716 -22.247 1.00 97.19 112 ASN A CA 1
ATOM 910 C C . ASN A 1 112 ? 10.039 1.082 -21.580 1.00 97.19 112 ASN A C 1
ATOM 912 O O . ASN A 1 112 ? 10.078 1.282 -20.369 1.00 97.19 112 ASN A O 1
ATOM 916 N N . PHE A 1 113 ? 11.109 1.226 -22.360 1.00 98.19 113 PHE A N 1
ATOM 917 C CA . PHE A 1 113 ? 12.371 1.787 -21.878 1.00 98.19 113 PHE A CA 1
ATOM 918 C C . PHE A 1 113 ? 12.428 3.277 -22.234 1.00 98.19 113 PHE A C 1
ATOM 920 O O . PHE A 1 113 ? 12.501 3.637 -23.406 1.00 98.19 113 PHE A O 1
ATOM 927 N N . THR A 1 114 ? 12.303 4.153 -21.238 1.00 97.81 114 THR A N 1
ATOM 928 C CA . THR A 1 114 ? 11.985 5.575 -21.454 1.00 97.81 114 THR A CA 1
ATOM 929 C C . THR A 1 114 ? 12.524 6.465 -20.333 1.00 97.81 114 THR A C 1
ATOM 931 O O . THR A 1 114 ? 12.743 6.006 -19.213 1.00 97.81 114 THR A O 1
ATOM 934 N N . ARG A 1 115 ? 12.737 7.756 -20.626 1.00 96.88 115 ARG A N 1
ATOM 935 C CA . ARG A 1 115 ? 13.060 8.794 -19.622 1.00 96.88 115 ARG A CA 1
ATOM 936 C C . ARG A 1 115 ? 11.818 9.398 -18.966 1.00 96.88 115 ARG A C 1
ATOM 938 O O . ARG A 1 115 ? 11.959 10.172 -18.032 1.00 96.88 115 ARG A O 1
ATOM 945 N N . PHE A 1 116 ? 10.625 9.070 -19.449 1.00 96.56 116 PHE A N 1
ATOM 946 C CA . PHE A 1 116 ? 9.358 9.553 -18.904 1.00 96.56 116 PHE A CA 1
ATOM 947 C C . PHE A 1 116 ? 8.453 8.366 -18.608 1.00 96.56 116 PHE A C 1
ATOM 949 O O . PHE A 1 116 ? 8.141 7.599 -19.520 1.00 96.56 116 PHE A O 1
ATOM 956 N N . CYS A 1 117 ? 8.047 8.216 -17.349 1.00 96.81 117 CYS A N 1
ATOM 957 C CA . CYS A 1 117 ? 7.153 7.157 -16.905 1.00 96.81 117 CYS A CA 1
ATOM 958 C C . CYS A 1 117 ? 5.885 7.764 -16.304 1.00 96.81 117 CYS A C 1
ATOM 960 O O . CYS A 1 117 ? 5.915 8.283 -15.192 1.00 96.81 117 CYS A O 1
ATOM 962 N N . GLY A 1 118 ? 4.778 7.744 -17.051 1.00 92.75 118 GLY A N 1
ATOM 963 C CA . GLY A 1 118 ? 3.573 8.497 -16.689 1.00 92.75 118 GLY A CA 1
ATOM 964 C C . GLY A 1 118 ? 3.878 9.992 -16.561 1.00 92.75 118 GLY A C 1
ATOM 965 O O . GLY A 1 118 ? 4.448 10.588 -17.473 1.00 92.75 118 GLY A O 1
ATOM 966 N N . ASN A 1 119 ? 3.552 10.571 -15.405 1.00 91.94 119 ASN A N 1
ATOM 967 C CA . ASN A 1 119 ? 3.795 11.982 -15.086 1.00 91.94 119 ASN A CA 1
ATOM 968 C C . ASN A 1 119 ? 5.228 12.274 -14.587 1.00 91.94 119 ASN A C 1
ATOM 970 O O . ASN A 1 119 ? 5.534 13.405 -14.214 1.00 91.94 119 ASN A O 1
ATOM 974 N N . TYR A 1 120 ? 6.116 11.273 -14.568 1.00 94.81 120 TYR A N 1
ATOM 975 C CA . TYR A 1 120 ? 7.426 11.363 -13.920 1.00 94.81 120 TYR A CA 1
ATOM 976 C C . TYR A 1 120 ? 8.575 11.400 -14.927 1.00 94.81 120 TYR A C 1
ATOM 978 O O . TYR A 1 120 ? 8.766 10.468 -15.710 1.00 94.81 120 TYR A O 1
ATOM 986 N N . GLY A 1 121 ? 9.380 12.463 -14.868 1.00 95.38 121 GLY A N 1
ATOM 987 C CA . GLY A 1 121 ? 10.656 12.560 -15.578 1.00 95.38 121 GLY A CA 1
ATOM 988 C C . GLY A 1 121 ? 11.787 11.879 -14.803 1.00 95.38 121 GLY A C 1
ATOM 989 O O . GLY A 1 121 ? 11.962 12.110 -13.609 1.00 95.38 121 GLY A O 1
ATOM 990 N N . LEU A 1 122 ? 12.569 11.049 -15.489 1.00 95.19 122 LEU A N 1
ATOM 991 C CA . LEU A 1 122 ? 13.668 10.262 -14.936 1.00 95.19 122 LEU A CA 1
ATOM 992 C C . LEU A 1 122 ? 15.016 10.803 -15.427 1.00 95.19 122 LEU A C 1
ATOM 994 O O . LEU A 1 122 ? 15.179 11.156 -16.597 1.00 95.19 122 LEU A O 1
ATOM 998 N N . LEU A 1 123 ? 16.019 10.813 -14.541 1.00 94.81 123 LEU A N 1
ATOM 999 C CA . LEU A 1 123 ? 17.376 11.276 -14.873 1.00 94.81 123 LEU A CA 1
ATOM 1000 C C . LEU A 1 123 ? 17.993 10.468 -16.027 1.00 94.81 123 LEU A C 1
ATOM 1002 O O . LEU A 1 123 ? 18.594 11.027 -16.949 1.00 94.81 123 LEU A O 1
ATOM 1006 N N . LEU A 1 124 ? 17.801 9.149 -15.999 1.00 95.38 124 LEU A N 1
ATOM 1007 C CA . LEU A 1 124 ? 18.258 8.200 -17.011 1.00 95.38 124 LEU A CA 1
ATOM 1008 C C . LEU A 1 124 ? 17.072 7.365 -17.510 1.00 95.38 124 LEU A C 1
ATOM 1010 O O . LEU A 1 124 ? 16.112 7.191 -16.757 1.00 95.38 124 LEU A O 1
ATOM 1014 N N . PRO A 1 125 ? 17.120 6.840 -18.749 1.00 96.81 125 PRO A N 1
ATOM 1015 C CA . PRO A 1 125 ? 16.098 5.918 -19.223 1.00 96.81 125 PRO A CA 1
ATOM 1016 C C . PRO A 1 125 ? 15.995 4.680 -18.321 1.00 96.81 125 PRO A C 1
ATOM 1018 O O . PRO A 1 125 ? 17.013 4.121 -17.908 1.00 96.81 125 PRO A O 1
ATOM 1021 N N . GLN A 1 126 ? 14.771 4.255 -18.024 1.00 98.19 126 GLN A N 1
ATOM 1022 C CA . GLN A 1 126 ? 14.471 3.072 -17.217 1.00 98.19 126 GLN A CA 1
ATOM 1023 C C . GLN A 1 126 ? 13.318 2.281 -17.832 1.00 98.19 126 GLN A C 1
ATOM 1025 O O . GLN A 1 126 ? 12.569 2.801 -18.662 1.00 98.19 126 GLN A O 1
ATOM 1030 N N . TYR A 1 127 ? 13.167 1.021 -17.420 1.00 98.62 127 TYR A N 1
ATOM 1031 C CA . TYR A 1 127 ? 11.974 0.248 -17.749 1.00 98.62 127 TYR A CA 1
ATOM 1032 C C . TYR A 1 127 ? 10.790 0.821 -16.983 1.00 98.62 127 TYR A C 1
ATOM 1034 O O . TYR A 1 127 ? 10.923 1.155 -15.808 1.00 98.62 127 TYR A O 1
ATOM 1042 N N . CYS A 1 128 ? 9.651 0.943 -17.652 1.00 98.38 128 CYS A N 1
ATOM 1043 C CA . CYS A 1 128 ? 8.487 1.651 -17.150 1.00 98.38 128 CYS A CA 1
ATOM 1044 C C . CYS A 1 128 ? 7.189 0.928 -17.509 1.00 98.38 128 CYS A C 1
ATOM 1046 O O . CYS A 1 128 ? 6.989 0.545 -18.663 1.00 98.38 128 CYS A O 1
ATOM 1048 N N . ILE A 1 129 ? 6.282 0.839 -16.538 1.00 98.31 129 ILE A N 1
ATOM 1049 C CA . ILE A 1 129 ? 4.853 0.581 -16.730 1.00 98.31 129 ILE A CA 1
ATOM 1050 C C . ILE A 1 129 ? 4.104 1.771 -16.143 1.00 98.31 129 ILE A C 1
ATOM 1052 O O . ILE A 1 129 ? 4.252 2.057 -14.960 1.00 98.31 129 ILE A O 1
ATOM 1056 N N . SER A 1 130 ? 3.252 2.433 -16.916 1.00 96.56 130 SER A N 1
ATOM 1057 C CA . SER A 1 130 ? 2.463 3.553 -16.396 1.00 96.56 130 SER A CA 1
ATOM 1058 C C . SER A 1 130 ? 1.043 3.583 -16.938 1.00 96.56 130 SER A C 1
ATOM 1060 O O . SER A 1 130 ? 0.744 3.066 -18.016 1.00 96.56 130 SER A O 1
ATOM 1062 N N . SER A 1 131 ? 0.181 4.253 -16.186 1.00 92.69 131 SER A N 1
ATOM 1063 C CA . SER A 1 131 ? -1.136 4.726 -16.602 1.00 92.69 131 SER A CA 1
ATOM 1064 C C . SER A 1 131 ? -1.310 6.182 -16.144 1.00 92.69 131 SER A C 1
ATOM 1066 O O . SER A 1 131 ? -0.365 6.779 -15.638 1.00 92.69 131 SER A O 1
ATOM 1068 N N . GLY A 1 132 ? -2.503 6.761 -16.305 1.00 88.12 132 GLY A N 1
ATOM 1069 C CA . GLY A 1 132 ? -2.816 8.063 -15.699 1.00 88.12 132 GLY A CA 1
ATOM 1070 C C . GLY A 1 132 ? -2.982 8.021 -14.172 1.00 88.12 132 GLY A C 1
ATOM 1071 O O . GLY A 1 132 ? -3.162 9.067 -13.566 1.00 88.12 132 GLY A O 1
ATOM 1072 N N . GLU A 1 133 ? -2.963 6.832 -13.561 1.00 95.00 133 GLU A N 1
ATOM 1073 C CA . GLU A 1 133 ? -3.264 6.616 -12.138 1.00 95.00 133 GLU A CA 1
ATOM 1074 C C . GLU A 1 133 ? -2.042 6.158 -11.321 1.00 95.00 133 GLU A C 1
ATOM 1076 O O . GLU A 1 133 ? -2.059 6.222 -10.091 1.00 95.00 133 GLU A O 1
ATOM 1081 N N . PHE A 1 134 ? -1.007 5.642 -11.989 1.00 97.31 134 PHE A N 1
ATOM 1082 C CA . PHE A 1 134 ? 0.213 5.141 -11.358 1.00 97.31 134 PHE A CA 1
ATOM 1083 C C . PHE A 1 134 ? 1.373 5.075 -12.364 1.00 97.31 134 PHE A C 1
ATOM 1085 O O . PHE A 1 134 ? 1.163 4.953 -13.577 1.00 97.31 134 PHE A O 1
ATOM 1092 N N . ALA A 1 135 ? 2.600 5.033 -11.853 1.00 98.06 135 ALA A N 1
ATOM 1093 C CA . ALA A 1 135 ? 3.808 4.767 -12.627 1.00 98.06 135 ALA A CA 1
ATOM 1094 C C . ALA A 1 135 ? 4.742 3.823 -11.862 1.00 98.06 135 ALA A C 1
ATOM 1096 O O . ALA A 1 135 ? 4.993 4.021 -10.681 1.00 98.06 135 ALA A O 1
ATOM 1097 N N . ILE A 1 136 ? 5.277 2.806 -12.534 1.00 98.44 136 ILE A N 1
ATOM 1098 C CA . ILE A 1 136 ? 6.283 1.883 -12.006 1.00 98.44 136 ILE A CA 1
ATOM 1099 C C . ILE A 1 136 ? 7.513 1.983 -12.877 1.00 98.44 136 ILE A C 1
ATOM 1101 O O . ILE A 1 136 ? 7.414 1.766 -14.083 1.00 98.44 136 ILE A O 1
ATOM 1105 N N . TYR A 1 137 ? 8.669 2.238 -12.280 1.00 98.44 137 TYR A N 1
ATOM 1106 C CA . TYR A 1 137 ? 9.919 2.281 -13.023 1.00 98.44 137 TYR A CA 1
ATOM 1107 C C . TYR A 1 137 ? 11.096 1.680 -12.258 1.00 98.44 137 TYR A C 1
ATOM 1109 O O . TYR A 1 137 ? 11.128 1.662 -11.026 1.00 98.44 137 TYR A O 1
ATOM 1117 N N . GLY A 1 138 ? 12.071 1.166 -13.006 1.00 98.00 138 GLY A N 1
ATOM 1118 C CA . GLY A 1 138 ? 13.274 0.552 -12.456 1.00 98.00 138 GLY A CA 1
ATOM 1119 C C . GLY A 1 138 ? 14.316 0.203 -13.524 1.00 98.00 138 GLY A C 1
ATOM 1120 O O . GLY A 1 138 ? 14.026 0.197 -14.723 1.00 98.00 138 GLY A O 1
ATOM 1121 N N . PRO A 1 139 ? 15.559 -0.103 -13.116 1.00 97.25 139 PRO A N 1
ATOM 1122 C CA . PRO A 1 139 ? 16.669 -0.335 -14.036 1.00 97.25 139 PRO A CA 1
ATOM 1123 C C . PRO A 1 139 ? 16.582 -1.670 -14.790 1.00 97.25 139 PRO A C 1
ATOM 1125 O O . PRO A 1 139 ? 17.285 -1.841 -15.784 1.00 97.25 139 PRO A O 1
ATOM 1128 N N . ARG A 1 140 ? 15.753 -2.627 -14.343 1.00 98.06 140 ARG A N 1
ATOM 1129 C CA . ARG A 1 140 ? 15.594 -3.948 -14.975 1.00 98.06 140 ARG A CA 1
ATOM 1130 C C . ARG A 1 140 ? 14.129 -4.244 -15.277 1.00 98.06 140 ARG A C 1
ATOM 1132 O O . ARG A 1 140 ? 13.279 -4.068 -14.409 1.00 98.06 140 ARG A O 1
ATOM 1139 N N . GLU A 1 141 ? 13.859 -4.764 -16.473 1.00 98.12 141 GLU A N 1
ATOM 1140 C CA . GLU A 1 141 ? 12.500 -5.092 -16.926 1.00 98.12 141 GLU A CA 1
ATOM 1141 C C . GLU A 1 141 ? 11.793 -6.075 -15.984 1.00 98.12 141 GLU A C 1
ATOM 1143 O O . GLU A 1 141 ? 10.652 -5.853 -15.582 1.00 98.12 141 GLU A O 1
ATOM 1148 N N . GLU A 1 142 ? 12.496 -7.138 -15.592 1.00 97.69 142 GLU A N 1
ATOM 1149 C CA . GLU A 1 142 ? 11.991 -8.176 -14.690 1.00 97.69 142 GLU A CA 1
ATOM 1150 C C . GLU A 1 142 ? 11.514 -7.587 -13.356 1.00 97.69 142 GLU A C 1
ATOM 1152 O O . GLU A 1 142 ? 10.409 -7.875 -12.912 1.00 97.69 142 GLU A O 1
ATOM 1157 N N . GLN A 1 143 ? 12.286 -6.672 -12.765 1.00 97.50 143 GLN A N 1
ATOM 1158 C CA . GLN A 1 143 ? 11.947 -6.042 -11.485 1.00 97.50 143 GLN A CA 1
ATOM 1159 C C . GLN A 1 143 ? 10.704 -5.157 -11.591 1.00 97.50 143 GLN A C 1
ATOM 1161 O O . GLN A 1 143 ? 9.895 -5.119 -10.669 1.00 97.50 143 GLN A O 1
ATOM 1166 N N . VAL A 1 144 ? 10.532 -4.463 -12.718 1.00 98.31 144 VAL A N 1
ATOM 1167 C CA . VAL A 1 144 ? 9.336 -3.653 -12.995 1.00 98.31 144 VAL A CA 1
ATOM 1168 C C . VAL A 1 144 ? 8.107 -4.546 -13.174 1.00 98.31 144 VAL A C 1
ATOM 1170 O O . VAL A 1 144 ? 7.033 -4.236 -12.657 1.00 98.31 144 VAL A O 1
ATOM 1173 N N . ARG A 1 145 ? 8.267 -5.690 -13.848 1.00 98.06 145 ARG A N 1
ATOM 1174 C CA . ARG A 1 145 ? 7.210 -6.694 -14.023 1.00 98.06 145 ARG A CA 1
ATOM 1175 C C . ARG A 1 145 ? 6.798 -7.329 -12.694 1.00 98.06 145 ARG A C 1
ATOM 1177 O O . ARG A 1 145 ? 5.605 -7.450 -12.425 1.00 98.06 145 ARG A O 1
ATOM 1184 N N . GLU A 1 146 ? 7.760 -7.697 -11.857 1.00 97.94 146 GLU A N 1
ATOM 1185 C CA . GLU A 1 146 ? 7.495 -8.220 -10.516 1.00 97.94 146 GLU A CA 1
ATOM 1186 C C . GLU A 1 146 ? 6.824 -7.175 -9.618 1.00 97.94 146 GLU A C 1
ATOM 1188 O O . GLU A 1 146 ? 5.817 -7.476 -8.983 1.00 97.94 146 GLU A O 1
ATOM 1193 N N . ALA A 1 147 ? 7.318 -5.932 -9.615 1.00 98.44 147 ALA A N 1
ATOM 1194 C CA . ALA A 1 147 ? 6.716 -4.834 -8.862 1.00 98.44 147 ALA A CA 1
ATOM 1195 C C . ALA A 1 147 ? 5.253 -4.600 -9.271 1.00 98.44 147 ALA A C 1
ATOM 1197 O O . ALA A 1 147 ? 4.393 -4.397 -8.415 1.00 98.44 147 ALA A O 1
ATOM 1198 N N . TYR A 1 148 ? 4.948 -4.700 -10.569 1.00 98.25 148 TYR A N 1
ATOM 1199 C CA . TYR A 1 148 ? 3.576 -4.650 -11.072 1.00 98.25 148 TYR A CA 1
ATOM 1200 C C . TYR A 1 148 ? 2.712 -5.812 -10.567 1.00 98.25 148 TYR A C 1
ATOM 1202 O O . TYR A 1 148 ? 1.555 -5.608 -10.200 1.00 98.25 148 TYR A O 1
ATOM 1210 N N . SER A 1 149 ? 3.268 -7.025 -10.509 1.00 97.75 149 SER A N 1
ATOM 1211 C CA . SER A 1 149 ? 2.582 -8.183 -9.927 1.00 97.75 149 SER A CA 1
ATOM 1212 C C . SER A 1 149 ? 2.298 -7.984 -8.435 1.00 97.75 149 SER A C 1
ATOM 1214 O O . SER A 1 149 ? 1.179 -8.235 -7.991 1.00 97.75 149 SER A O 1
ATOM 1216 N N . SER A 1 150 ? 3.264 -7.474 -7.665 1.00 98.12 150 SER A N 1
ATOM 1217 C CA . SER A 1 150 ? 3.049 -7.148 -6.251 1.00 98.12 150 SER A CA 1
ATOM 1218 C C . SER A 1 150 ? 2.021 -6.030 -6.062 1.00 98.12 150 SER A C 1
ATOM 1220 O O . SER A 1 150 ? 1.260 -6.067 -5.097 1.00 98.12 150 SER A O 1
ATOM 1222 N N . LEU A 1 151 ? 1.957 -5.053 -6.975 1.00 98.12 151 LEU A N 1
ATOM 1223 C CA . LEU A 1 151 ? 0.928 -4.011 -6.947 1.00 98.12 151 LEU A CA 1
ATOM 1224 C C . LEU A 1 151 ? -0.471 -4.590 -7.196 1.00 98.12 151 LEU A C 1
ATOM 1226 O O . LEU A 1 151 ? -1.409 -4.207 -6.501 1.00 98.12 151 LEU A O 1
ATOM 1230 N N . LYS A 1 152 ? -0.617 -5.540 -8.130 1.00 97.94 152 LYS A N 1
ATOM 1231 C CA . LYS A 1 152 ? -1.882 -6.269 -8.332 1.00 97.94 152 LYS A CA 1
ATOM 1232 C C . LYS A 1 152 ? -2.326 -6.995 -7.074 1.00 97.94 152 LYS A C 1
ATOM 1234 O O . LYS A 1 152 ? -3.441 -6.789 -6.611 1.00 97.94 152 LYS A O 1
ATOM 1239 N N . ASP A 1 153 ? -1.417 -7.766 -6.486 1.00 98.00 153 ASP A N 1
ATOM 1240 C CA . ASP A 1 153 ? -1.676 -8.466 -5.230 1.00 98.00 153 ASP A CA 1
ATOM 1241 C C . ASP A 1 153 ? -2.110 -7.512 -4.105 1.00 98.00 153 ASP A C 1
ATOM 1243 O O . ASP A 1 153 ? -2.932 -7.876 -3.262 1.00 98.00 153 ASP A O 1
ATOM 1247 N N . LEU A 1 154 ? -1.538 -6.305 -4.070 1.00 98.06 154 LEU A N 1
ATOM 1248 C CA . LEU A 1 154 ? -1.862 -5.281 -3.084 1.00 98.06 154 LEU A CA 1
ATOM 1249 C C . LEU A 1 154 ? -3.277 -4.746 -3.294 1.00 98.06 154 LEU A C 1
ATOM 1251 O O . LEU A 1 154 ? -4.038 -4.674 -2.331 1.00 98.06 154 LEU A O 1
ATOM 1255 N N . VAL A 1 155 ? -3.639 -4.404 -4.533 1.00 97.50 155 VAL A N 1
ATOM 1256 C CA . VAL A 1 155 ? -4.993 -3.939 -4.878 1.00 97.50 155 VAL A CA 1
ATOM 1257 C C . VAL A 1 155 ? -6.032 -5.017 -4.555 1.00 97.50 155 VAL A C 1
ATOM 1259 O O . VAL A 1 155 ? -7.056 -4.710 -3.944 1.00 97.50 155 VAL A O 1
ATOM 1262 N N . ASP A 1 156 ? -5.739 -6.284 -4.853 1.00 97.19 156 ASP A N 1
ATOM 1263 C CA . ASP A 1 156 ? -6.610 -7.412 -4.508 1.00 97.19 156 ASP A CA 1
ATOM 1264 C C . ASP A 1 156 ? -6.775 -7.585 -2.992 1.00 97.19 156 ASP A C 1
ATOM 1266 O O . ASP A 1 156 ? -7.865 -7.898 -2.505 1.00 97.19 156 ASP A O 1
ATOM 1270 N N . GLU A 1 157 ? -5.704 -7.401 -2.215 1.00 97.69 157 GLU A N 1
ATOM 1271 C CA . GLU A 1 157 ? -5.773 -7.474 -0.754 1.00 97.69 157 GLU A CA 1
ATOM 1272 C C . GLU A 1 157 ? -6.604 -6.325 -0.173 1.00 97.69 157 GLU A C 1
ATOM 1274 O O . GLU A 1 157 ? -7.460 -6.569 0.676 1.00 97.69 157 GLU A O 1
ATOM 1279 N N . VAL A 1 158 ? -6.417 -5.097 -0.665 1.00 97.50 158 VAL A N 1
ATOM 1280 C CA . VAL A 1 158 ? -7.259 -3.946 -0.299 1.00 97.50 158 VAL A CA 1
ATOM 1281 C C . VAL A 1 158 ? -8.726 -4.230 -0.637 1.00 97.50 158 VAL A C 1
ATOM 1283 O O . VAL A 1 158 ? -9.602 -4.004 0.196 1.00 97.50 158 VAL A O 1
ATOM 1286 N N . GLY A 1 159 ? -9.009 -4.811 -1.807 1.00 97.00 159 GLY A N 1
ATOM 1287 C CA . GLY A 1 1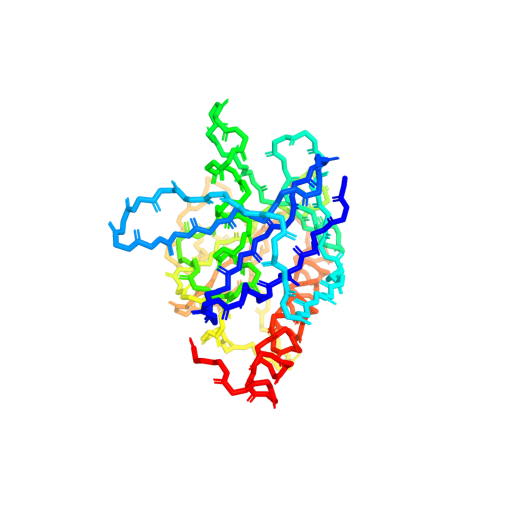59 ? -10.357 -5.240 -2.185 1.00 97.00 159 GLY A CA 1
ATOM 1288 C C . GLY A 1 159 ? -10.976 -6.223 -1.183 1.00 97.00 159 GLY A C 1
ATOM 1289 O O . GLY A 1 159 ? -12.126 -6.053 -0.782 1.00 97.00 159 GLY A O 1
ATOM 1290 N N . LYS A 1 160 ? -10.205 -7.208 -0.702 1.00 96.62 160 LYS A N 1
ATOM 1291 C CA . LYS A 1 160 ? -10.656 -8.165 0.329 1.00 96.62 160 LYS A CA 1
ATOM 1292 C C . LYS A 1 160 ? -10.943 -7.494 1.669 1.00 96.62 160 LYS A C 1
ATOM 1294 O O . LYS A 1 160 ? -11.919 -7.851 2.321 1.00 96.62 160 LYS A O 1
ATOM 1299 N N . VAL A 1 161 ? -10.110 -6.538 2.082 1.00 96.19 161 VAL A N 1
ATOM 1300 C CA . VAL A 1 161 ? -10.333 -5.746 3.304 1.00 96.19 161 VAL A CA 1
ATOM 1301 C C . VAL A 1 161 ? -11.653 -4.981 3.198 1.00 96.19 161 VAL A C 1
ATOM 1303 O O . VAL A 1 161 ? -12.469 -5.040 4.114 1.00 96.19 161 VAL A O 1
ATOM 1306 N N . LEU A 1 162 ? -11.888 -4.302 2.073 1.00 95.31 162 LEU A N 1
ATOM 1307 C CA . LEU A 1 162 ? -13.104 -3.518 1.850 1.00 95.31 162 LEU A CA 1
ATOM 1308 C C . LEU A 1 162 ? -14.365 -4.388 1.791 1.00 95.31 162 LEU A C 1
ATOM 1310 O O . LEU A 1 162 ? -15.387 -4.007 2.356 1.00 95.31 162 LEU A O 1
ATOM 1314 N N . LEU A 1 163 ? -14.296 -5.561 1.156 1.00 94.81 163 LEU A N 1
ATOM 1315 C CA . LEU A 1 163 ? -15.410 -6.513 1.130 1.00 94.81 163 LEU A CA 1
ATOM 1316 C C . LEU A 1 163 ? -15.788 -6.977 2.539 1.00 94.81 163 LEU A C 1
ATOM 1318 O O . LEU A 1 163 ? -16.963 -6.915 2.888 1.00 94.81 163 LEU A O 1
ATOM 1322 N N . LYS A 1 164 ? -14.800 -7.334 3.368 1.00 93.88 164 LYS A N 1
ATOM 1323 C CA . LYS A 1 164 ? -15.039 -7.711 4.770 1.00 93.88 164 LYS A CA 1
ATOM 1324 C C . LYS A 1 164 ? -15.711 -6.595 5.568 1.00 93.88 164 LYS A C 1
ATOM 1326 O O . LYS A 1 164 ? -16.620 -6.853 6.339 1.00 93.88 164 LYS A O 1
ATOM 1331 N N . LEU A 1 165 ? -15.286 -5.344 5.388 1.00 91.69 165 LEU A N 1
ATOM 1332 C CA . LEU A 1 165 ? -15.913 -4.209 6.078 1.00 91.69 165 LEU A CA 1
ATOM 1333 C C . LEU A 1 165 ? -17.357 -3.979 5.613 1.00 91.69 165 LEU A C 1
ATOM 1335 O O . LEU A 1 165 ? -18.227 -3.680 6.429 1.00 91.6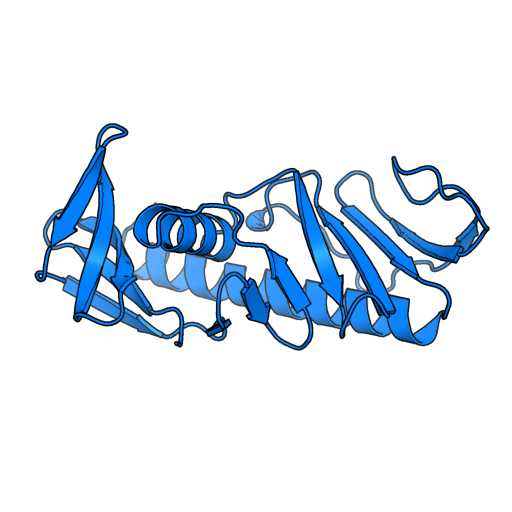9 165 LEU A O 1
ATOM 1339 N N . LYS A 1 166 ? -17.627 -4.178 4.320 1.00 90.69 16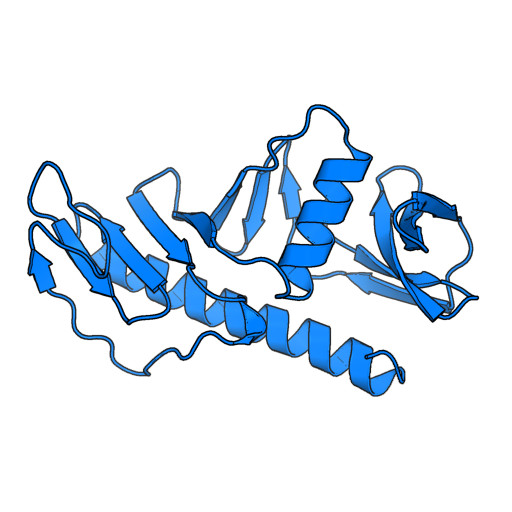6 LYS A N 1
ATOM 1340 C CA . LYS A 1 166 ? -18.972 -4.065 3.755 1.00 90.69 166 LYS A CA 1
ATOM 1341 C C . LYS A 1 166 ? -19.916 -5.159 4.262 1.00 90.69 166 LYS A C 1
ATOM 1343 O O . LYS A 1 166 ? -21.076 -4.862 4.532 1.00 90.69 166 LYS A O 1
ATOM 1348 N N . GLU A 1 167 ? -19.439 -6.398 4.396 1.00 88.31 167 GLU A N 1
ATOM 1349 C CA . GLU A 1 167 ? -20.200 -7.520 4.979 1.00 88.31 167 GLU A CA 1
ATOM 1350 C C . GLU A 1 167 ? -20.655 -7.215 6.418 1.00 88.31 167 GLU A C 1
ATOM 1352 O O . GLU A 1 167 ? -21.751 -7.603 6.815 1.00 88.31 167 GLU A O 1
ATOM 1357 N N . GLU A 1 168 ? -19.874 -6.417 7.147 1.00 82.00 168 GLU A N 1
ATOM 1358 C CA . GLU A 1 168 ? -20.165 -5.951 8.510 1.00 82.00 168 GLU A CA 1
ATOM 1359 C C . GLU A 1 168 ? -20.991 -4.645 8.557 1.00 82.00 168 GLU A C 1
ATOM 1361 O O . GLU A 1 168 ? -21.247 -4.089 9.629 1.00 82.00 168 GLU A O 1
ATOM 1366 N N . GLY A 1 169 ? -21.431 -4.133 7.401 1.00 77.50 169 GLY A N 1
ATOM 1367 C CA . GLY A 1 169 ? -22.269 -2.935 7.300 1.00 77.50 169 GLY A CA 1
ATOM 1368 C C . GLY A 1 169 ? -21.532 -1.617 7.558 1.00 77.50 169 GLY A C 1
ATOM 1369 O O . GLY A 1 169 ? -22.131 -0.683 8.095 1.00 77.50 169 GLY A O 1
ATOM 1370 N N . ILE A 1 170 ? -20.244 -1.545 7.208 1.00 76.69 170 ILE A N 1
ATOM 1371 C CA . ILE A 1 170 ? -19.386 -0.362 7.362 1.00 76.69 170 ILE A CA 1
ATOM 1372 C C . ILE A 1 170 ? -18.987 0.169 5.975 1.00 76.69 170 ILE A C 1
ATOM 1374 O O . ILE A 1 170 ? -18.499 -0.596 5.140 1.00 76.69 170 ILE A O 1
ATOM 1378 N N . GLU A 1 171 ? -19.174 1.474 5.740 1.00 58.47 171 GLU A N 1
ATOM 1379 C CA . GLU A 1 171 ? -18.836 2.184 4.485 1.00 58.47 171 GLU A CA 1
ATOM 1380 C C . GLU A 1 171 ? -17.487 2.950 4.526 1.00 58.47 171 GLU A C 1
ATOM 1382 O O . GLU A 1 171 ? -17.153 3.623 5.533 1.00 58.47 171 GLU A O 1
#

Mean predicted aligned error: 3.28 Å

Organism: NCBI:txid2824673